Protein AF-A0A4S2L8S3-F1 (afdb_monomer_lite)

Foldseek 3Di:
DPVPVVVVVVVVVPPDPPPPPPPQFEDKDFPDADFKAWDTKHKPPFRDYVTEQEAQDWMKIWIWIDGPRDIDIDIDIDGHHPPDDFFKDKDWDFDADPVRHGNTIMIGIHTYD

Radius of gyration: 21.07 Å; chains: 1; bounding box: 56×51×48 Å

pLDDT: mean 86.6, std 17.74, range [45.53, 98.06]

Organism: Opisthorchis felineus (NCBI:txid147828)

Secondary structure (DSSP, 8-state):
--SSSHHHHHHHHTS---------B--EEES--SS-EEEEEEEET--SSSEEEPTT-EEEEEEEEEETTEEEEEEEEEEPPTTSPSEEEEEEEEEE-TTS-EEEEEEEEEEE-

Sequence (113 aa):
MIWWMQLLIIVVCGAILHLPEFVDAVDFADCGSTGAIVVSVDVFPCNNDPCTLVKGALTTFTVNFVAPGETYSFSYTATVAQSFQSGPLSIRWEILYGNGAKFMCVDFQTVIA

InterPro domains:
  IPR014756 Immunoglobulin E-set [SSF81296] (25-112)

Structure (mmCIF, N/CA/C/O backbone):
data_AF-A0A4S2L8S3-F1
#
_entry.id   AF-A0A4S2L8S3-F1
#
loop_
_atom_site.group_PDB
_atom_site.id
_atom_site.type_symbol
_atom_site.label_atom_id
_atom_site.label_alt_id
_atom_site.label_comp_id
_atom_site.label_asym_id
_atom_site.label_entity_id
_atom_site.label_seq_id
_atom_site.pdbx_PDB_ins_code
_atom_site.Cartn_x
_atom_site.Cartn_y
_atom_site.Cartn_z
_atom_site.occupancy
_atom_site.B_iso_or_equiv
_atom_site.auth_seq_id
_atom_site.auth_comp_id
_atom_site.auth_asym_id
_atom_site.auth_atom_id
_atom_site.pdbx_PDB_model_num
ATOM 1 N N . MET A 1 1 ? 37.719 -40.591 28.991 1.00 54.75 1 MET A N 1
ATOM 2 C CA . MET A 1 1 ? 37.307 -39.186 29.219 1.00 54.75 1 MET A CA 1
ATOM 3 C C . MET A 1 1 ? 36.917 -38.486 27.908 1.00 54.75 1 MET A C 1
ATOM 5 O O . MET A 1 1 ? 37.466 -37.448 27.579 1.00 54.75 1 MET A O 1
ATOM 9 N N . ILE A 1 2 ? 35.962 -39.047 27.155 1.00 56.03 2 ILE A N 1
ATOM 10 C CA . ILE A 1 2 ? 35.453 -38.496 25.872 1.00 56.03 2 ILE A CA 1
ATOM 11 C C . ILE A 1 2 ? 33.930 -38.244 25.9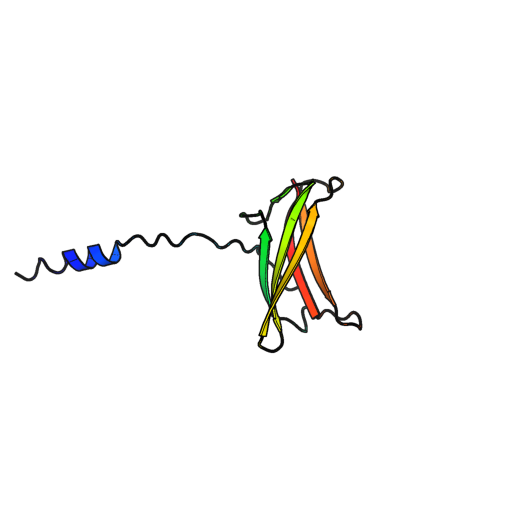18 1.00 56.03 2 ILE A C 1
ATOM 13 O O . ILE A 1 2 ? 33.370 -37.599 25.047 1.00 56.03 2 ILE A O 1
ATOM 17 N N . TRP A 1 3 ? 33.276 -38.633 27.016 1.00 46.09 3 TRP A N 1
ATOM 18 C CA . TRP A 1 3 ? 31.830 -38.503 27.237 1.00 46.09 3 TRP A CA 1
ATOM 19 C C . TRP A 1 3 ? 31.430 -37.237 28.023 1.00 46.09 3 TRP A C 1
ATOM 21 O O . TRP A 1 3 ? 30.328 -37.151 28.546 1.00 46.09 3 TRP A O 1
ATOM 31 N N . TRP A 1 4 ? 32.333 -36.260 28.142 1.00 45.53 4 TRP A N 1
ATOM 32 C CA . TRP A 1 4 ? 32.088 -34.975 28.822 1.00 45.53 4 TRP A CA 1
ATOM 33 C C . TRP A 1 4 ? 32.015 -33.795 27.841 1.00 45.53 4 TRP A C 1
ATOM 35 O O . TRP A 1 4 ? 31.439 -32.761 28.158 1.00 45.53 4 TRP A O 1
ATOM 45 N N . MET A 1 5 ? 32.529 -33.966 26.617 1.00 50.72 5 MET A N 1
ATOM 46 C CA . MET A 1 5 ? 32.588 -32.909 25.599 1.00 50.72 5 MET A CA 1
ATOM 47 C C . MET A 1 5 ? 31.338 -32.855 24.700 1.00 50.72 5 MET A C 1
ATOM 49 O O . MET A 1 5 ? 31.123 -31.866 24.011 1.00 50.72 5 MET A O 1
ATOM 53 N N . GLN A 1 6 ? 30.470 -33.877 24.745 1.00 52.91 6 GLN A N 1
ATOM 54 C CA . GLN A 1 6 ? 29.187 -33.881 24.020 1.00 52.91 6 GLN A CA 1
ATOM 55 C C . GLN A 1 6 ? 28.064 -33.122 24.744 1.00 52.91 6 GLN A C 1
ATOM 57 O O . GLN A 1 6 ? 27.113 -32.700 24.094 1.00 52.91 6 GLN A O 1
ATOM 62 N N . LEU A 1 7 ? 28.178 -32.894 26.059 1.00 47.91 7 LEU A N 1
ATOM 63 C CA . LEU A 1 7 ? 27.222 -32.070 26.813 1.00 47.91 7 LEU A CA 1
ATOM 64 C C . LEU A 1 7 ? 27.422 -30.567 26.557 1.00 47.91 7 LEU A C 1
ATOM 66 O O . LEU A 1 7 ? 26.455 -29.813 26.580 1.00 47.91 7 LEU A O 1
ATOM 70 N N . LEU A 1 8 ? 28.647 -30.134 26.236 1.00 48.59 8 LEU A N 1
ATOM 71 C CA . LEU A 1 8 ? 28.954 -28.727 25.948 1.00 48.59 8 LEU A CA 1
ATOM 72 C C . LEU A 1 8 ? 28.362 -28.236 24.614 1.00 48.59 8 LEU A C 1
ATOM 74 O O . LEU A 1 8 ? 28.008 -27.067 24.509 1.00 48.59 8 LEU A O 1
ATOM 78 N N . ILE A 1 9 ? 28.188 -29.111 23.616 1.00 51.25 9 ILE A N 1
ATOM 79 C CA . ILE A 1 9 ? 27.666 -28.727 22.290 1.00 51.25 9 ILE A CA 1
ATOM 80 C C . ILE A 1 9 ? 26.170 -28.372 22.349 1.00 51.25 9 ILE A C 1
ATOM 82 O O . ILE A 1 9 ? 25.729 -27.438 21.682 1.00 51.25 9 ILE A O 1
ATOM 86 N N . ILE A 1 10 ? 25.394 -29.058 23.195 1.00 52.19 10 ILE A N 1
ATOM 87 C CA . ILE A 1 10 ? 23.951 -28.803 23.346 1.00 52.19 10 ILE A CA 1
ATOM 88 C C . ILE A 1 10 ? 23.712 -27.450 24.039 1.00 52.19 10 ILE A C 1
ATOM 90 O O . ILE A 1 10 ? 22.783 -26.728 23.686 1.00 52.19 10 ILE A O 1
ATOM 94 N N . VAL A 1 11 ? 24.595 -27.062 24.969 1.00 53.31 11 VAL A N 1
ATOM 95 C CA . VAL A 1 11 ? 24.495 -25.790 25.708 1.00 53.31 11 VAL A CA 1
ATOM 96 C C . VAL A 1 11 ? 24.784 -24.578 24.811 1.00 53.31 11 VAL A C 1
ATOM 98 O O . VAL A 1 11 ? 24.164 -23.536 24.994 1.00 53.31 11 VAL A O 1
ATOM 101 N N . VAL A 1 12 ? 25.639 -24.710 23.789 1.00 53.66 12 VAL A N 1
ATOM 102 C CA . VAL A 1 12 ? 25.902 -23.620 22.825 1.00 53.66 12 VAL A CA 1
ATOM 103 C C . VAL A 1 12 ? 24.723 -23.401 21.866 1.00 53.66 12 VAL A C 1
ATOM 105 O O . VAL A 1 12 ? 24.476 -22.276 21.446 1.00 53.66 12 VAL A O 1
ATOM 108 N N . CYS A 1 13 ? 23.938 -24.441 21.570 1.00 50.94 13 CYS A N 1
ATOM 109 C CA . CYS A 1 13 ? 22.746 -24.320 20.723 1.00 50.94 13 CYS A CA 1
ATOM 110 C C . CYS A 1 13 ? 21.515 -23.779 21.482 1.00 50.94 13 CYS A C 1
ATOM 112 O O . CYS A 1 13 ? 20.519 -23.411 20.866 1.00 50.94 13 CYS A O 1
ATOM 114 N N . GLY A 1 14 ? 21.591 -23.738 22.819 1.00 52.53 14 GLY A N 1
ATOM 115 C CA . GLY A 1 14 ? 20.546 -23.272 23.732 1.00 52.53 14 GLY A CA 1
ATOM 116 C C . GLY A 1 14 ? 20.631 -21.788 24.098 1.00 52.53 14 GLY A C 1
ATOM 117 O O . GLY A 1 14 ? 19.946 -21.360 25.026 1.00 52.53 14 GLY A O 1
ATOM 118 N N . ALA A 1 15 ? 21.447 -20.990 23.400 1.00 55.84 15 ALA A N 1
ATOM 119 C CA . ALA A 1 15 ? 21.320 -19.537 23.427 1.00 55.84 15 ALA A CA 1
ATOM 120 C C . ALA A 1 15 ? 20.073 -19.150 22.622 1.00 55.84 15 ALA A C 1
ATOM 122 O O . ALA A 1 15 ? 20.133 -18.880 21.428 1.00 55.84 15 ALA A O 1
ATOM 123 N N . ILE A 1 16 ? 18.943 -19.244 23.318 1.00 60.09 16 ILE A N 1
ATOM 124 C CA . ILE A 1 16 ? 17.619 -18.698 23.035 1.00 60.09 16 ILE A CA 1
ATOM 125 C C . ILE A 1 16 ? 17.656 -17.697 21.871 1.00 60.09 16 ILE A C 1
ATOM 127 O O . ILE A 1 16 ? 17.988 -16.524 22.048 1.00 60.09 16 ILE A O 1
ATOM 131 N N . LEU A 1 17 ? 17.288 -18.173 20.679 1.00 56.66 17 LEU A N 1
ATOM 132 C CA . LEU A 1 17 ? 16.859 -17.328 19.573 1.00 56.66 17 LEU A CA 1
ATOM 133 C C . LEU A 1 17 ? 15.531 -16.677 19.987 1.00 56.66 17 LEU A C 1
ATOM 135 O O . LEU A 1 17 ? 14.465 -17.088 19.543 1.00 56.66 17 LEU A O 1
ATOM 139 N N . HIS A 1 18 ? 15.583 -15.655 20.843 1.00 51.78 18 HIS A N 1
ATOM 140 C CA . HIS A 1 18 ? 14.580 -14.597 20.798 1.00 51.78 18 HIS A CA 1
ATOM 141 C C . HIS A 1 18 ? 14.875 -13.815 19.517 1.00 51.78 18 HIS A C 1
ATOM 143 O O . HIS A 1 18 ? 15.493 -12.752 19.543 1.00 51.78 18 HIS A O 1
ATOM 149 N N . LEU A 1 19 ? 14.492 -14.387 18.373 1.00 57.75 19 LEU A N 1
ATOM 150 C CA . LEU A 1 19 ? 14.195 -13.552 17.225 1.00 57.75 19 LEU A CA 1
ATOM 151 C C . LEU A 1 19 ? 13.011 -12.708 17.685 1.00 57.75 19 LEU A C 1
ATOM 153 O O . LEU A 1 19 ? 11.999 -13.285 18.092 1.00 57.75 19 LEU A O 1
ATOM 157 N N . PRO A 1 20 ? 13.130 -11.378 17.741 1.00 54.81 20 PRO A N 1
ATOM 158 C CA . PRO A 1 20 ? 11.926 -10.607 17.899 1.00 54.81 20 PRO A CA 1
ATOM 159 C C . PRO A 1 20 ? 11.029 -10.923 16.698 1.00 54.81 20 PRO A C 1
ATOM 161 O O . PRO A 1 20 ? 11.453 -10.808 15.547 1.00 54.81 20 PRO A O 1
ATOM 164 N N . GLU A 1 21 ? 9.817 -11.390 16.977 1.00 53.00 21 GLU A N 1
ATOM 165 C CA . GLU A 1 21 ? 8.768 -11.564 15.981 1.00 53.00 21 GLU A CA 1
ATOM 166 C C . GLU A 1 21 ? 8.314 -10.170 15.536 1.00 53.00 21 GLU A C 1
ATOM 168 O O . GLU A 1 21 ? 7.332 -9.637 16.036 1.00 53.00 21 GLU A O 1
ATOM 173 N N . PHE A 1 22 ? 9.070 -9.539 14.642 1.00 49.09 22 PHE A N 1
ATOM 174 C CA . PHE A 1 22 ? 8.599 -8.367 13.914 1.00 49.09 22 PHE A CA 1
ATOM 175 C C . PHE A 1 22 ? 8.530 -8.754 12.443 1.00 49.09 22 PHE A C 1
ATOM 177 O O . PHE A 1 22 ? 9.467 -8.542 11.673 1.00 49.09 22 PHE A O 1
ATOM 184 N N . VAL A 1 23 ? 7.430 -9.388 12.058 1.00 52.81 23 VAL A N 1
ATOM 185 C CA . VAL A 1 23 ? 6.990 -9.338 10.665 1.00 52.81 23 VAL A CA 1
ATOM 186 C C . VAL A 1 23 ? 5.709 -8.515 10.679 1.00 52.81 23 VAL A C 1
ATOM 188 O O . VAL A 1 23 ? 4.616 -9.061 10.706 1.00 52.81 23 VAL A O 1
ATOM 191 N N . ASP A 1 24 ? 5.860 -7.191 10.747 1.00 63.09 24 ASP A N 1
ATOM 192 C CA . ASP A 1 24 ? 4.755 -6.218 10.727 1.00 63.09 24 ASP A CA 1
ATOM 193 C C . ASP A 1 24 ? 4.452 -5.747 9.291 1.00 63.09 24 ASP A C 1
ATOM 195 O O . ASP A 1 24 ? 4.256 -4.559 9.033 1.00 63.09 24 ASP A O 1
ATOM 199 N N . ALA A 1 25 ? 4.443 -6.686 8.343 1.00 77.06 25 ALA A N 1
ATOM 200 C CA . ALA A 1 25 ? 4.017 -6.444 6.968 1.00 77.06 25 ALA A CA 1
ATOM 201 C C . ALA A 1 25 ? 2.633 -7.067 6.760 1.00 77.06 25 ALA A C 1
ATOM 203 O O . ALA A 1 25 ? 2.389 -8.187 7.203 1.00 77.06 25 ALA A O 1
ATOM 204 N N . VAL A 1 26 ? 1.736 -6.342 6.095 1.00 90.56 26 VAL A N 1
ATOM 205 C CA . VAL A 1 26 ? 0.401 -6.839 5.734 1.00 90.56 26 VAL A CA 1
ATOM 206 C C . VAL A 1 26 ? 0.493 -7.620 4.427 1.00 90.56 26 VAL A C 1
ATOM 208 O O . VAL A 1 26 ? 1.172 -7.181 3.493 1.00 90.56 26 VAL A O 1
ATOM 211 N N . ASP A 1 27 ? -0.229 -8.736 4.332 1.00 91.94 27 ASP A N 1
ATOM 212 C CA . ASP A 1 27 ? -0.377 -9.477 3.083 1.00 91.94 27 ASP A CA 1
ATOM 213 C C . ASP A 1 27 ? -0.955 -8.590 1.966 1.00 91.94 27 ASP A C 1
ATOM 215 O O . ASP A 1 27 ? -1.996 -7.932 2.103 1.00 91.94 27 ASP A O 1
ATOM 219 N N . PHE A 1 28 ? -0.281 -8.593 0.815 1.00 95.44 28 PHE A N 1
ATOM 220 C CA . PHE A 1 28 ? -0.633 -7.754 -0.325 1.00 95.44 28 PHE A CA 1
ATOM 221 C C . PHE A 1 28 ? -0.568 -8.506 -1.658 1.00 95.44 28 PHE A C 1
ATOM 223 O O . PHE A 1 28 ? 0.133 -9.506 -1.813 1.00 95.44 28 PHE A O 1
ATOM 230 N N . ALA A 1 29 ? -1.291 -7.989 -2.651 1.00 97.12 29 ALA A N 1
ATOM 231 C CA . ALA A 1 29 ? -1.301 -8.479 -4.021 1.00 97.12 29 ALA A CA 1
ATOM 232 C C . ALA A 1 29 ? -0.962 -7.352 -5.004 1.00 97.12 29 ALA A C 1
ATOM 234 O O . ALA A 1 29 ? -1.529 -6.261 -4.937 1.00 97.12 29 ALA A O 1
ATOM 235 N N . ASP A 1 30 ? -0.061 -7.618 -5.950 1.00 96.75 30 ASP A N 1
ATOM 236 C CA . ASP A 1 30 ? 0.201 -6.695 -7.057 1.00 96.75 30 ASP A CA 1
ATOM 237 C C . ASP A 1 30 ? -0.999 -6.678 -8.021 1.00 96.75 30 ASP A C 1
ATOM 239 O O . ASP A 1 30 ? -1.428 -7.720 -8.524 1.00 96.75 30 ASP A O 1
ATOM 243 N N . CYS A 1 31 ? -1.546 -5.488 -8.280 1.00 96.81 31 CYS A N 1
ATOM 244 C CA . CYS A 1 31 ? -2.718 -5.278 -9.135 1.00 96.81 31 CYS A CA 1
ATOM 245 C C . CYS A 1 31 ? -2.394 -4.685 -10.517 1.00 96.81 31 CYS A C 1
ATOM 247 O O . CYS A 1 31 ? -3.295 -4.189 -11.209 1.00 96.81 31 CYS A O 1
ATOM 249 N N . GLY A 1 32 ? -1.124 -4.721 -10.931 1.00 96.50 32 GLY A N 1
ATOM 250 C CA . GLY A 1 32 ? -0.679 -4.322 -12.269 1.00 96.50 32 GLY A CA 1
ATOM 251 C C . GLY A 1 32 ? 0.405 -3.249 -12.271 1.00 96.50 32 GLY A C 1
ATOM 252 O O . GLY A 1 32 ? 0.308 -2.290 -13.037 1.00 96.50 32 GLY A O 1
ATOM 253 N N . SER A 1 33 ? 1.408 -3.379 -11.408 1.00 97.25 33 SER A N 1
ATOM 254 C CA . SER A 1 33 ? 2.611 -2.544 -11.426 1.00 97.25 33 SER A CA 1
ATOM 255 C C . SER A 1 33 ? 3.416 -2.787 -12.706 1.00 97.25 33 SER A C 1
ATOM 257 O O . SER A 1 33 ? 3.657 -3.932 -13.085 1.00 97.25 33 SER A O 1
ATOM 259 N N . THR A 1 34 ? 3.855 -1.724 -13.389 1.00 96.81 34 THR A N 1
ATOM 260 C CA . THR A 1 34 ? 4.735 -1.853 -14.572 1.00 96.81 34 THR A CA 1
ATOM 261 C C . THR A 1 34 ? 6.106 -1.212 -14.386 1.00 96.81 34 THR A C 1
ATOM 263 O O . THR A 1 34 ? 6.994 -1.432 -15.207 1.00 96.81 34 THR A O 1
ATOM 266 N N . GLY A 1 35 ? 6.276 -0.379 -13.358 1.00 96.50 35 GLY A N 1
ATOM 267 C CA . GLY A 1 35 ? 7.499 0.384 -13.101 1.00 96.50 35 GLY A CA 1
ATOM 268 C C . GLY A 1 35 ? 8.177 0.074 -11.770 1.00 96.50 35 GLY A C 1
ATOM 269 O O . GLY A 1 35 ? 9.283 0.560 -11.536 1.00 96.50 35 GLY A O 1
ATOM 270 N N . ALA A 1 36 ? 7.535 -0.724 -10.919 1.00 97.50 36 ALA A N 1
ATOM 271 C CA . ALA A 1 36 ? 8.016 -1.076 -9.593 1.00 97.50 36 ALA A CA 1
ATOM 272 C C . ALA A 1 36 ? 7.720 -2.544 -9.270 1.00 97.50 36 ALA A C 1
ATOM 274 O O . ALA A 1 36 ? 6.739 -3.105 -9.753 1.00 97.50 36 ALA A O 1
ATOM 275 N N . ILE A 1 37 ? 8.555 -3.133 -8.416 1.00 97.25 37 ILE A N 1
ATOM 276 C CA . ILE A 1 37 ? 8.306 -4.422 -7.765 1.00 97.25 37 ILE A CA 1
ATOM 277 C C . ILE A 1 37 ? 8.060 -4.132 -6.288 1.00 97.25 37 ILE A C 1
ATOM 279 O O . ILE A 1 37 ? 8.969 -3.670 -5.596 1.00 97.25 37 ILE A O 1
ATOM 283 N N . VAL A 1 38 ? 6.840 -4.369 -5.811 1.00 97.19 38 VAL A N 1
ATOM 284 C CA . VAL A 1 38 ? 6.478 -4.138 -4.406 1.00 97.19 38 VAL A CA 1
ATOM 285 C C . VAL A 1 38 ? 7.127 -5.206 -3.524 1.00 97.19 38 VAL A C 1
ATOM 287 O O . VAL A 1 38 ? 7.074 -6.393 -3.838 1.00 97.19 38 VAL A O 1
ATOM 290 N N . VAL A 1 39 ? 7.764 -4.773 -2.437 1.00 96.50 39 VAL A N 1
ATOM 291 C CA . VAL A 1 39 ? 8.499 -5.619 -1.484 1.00 96.50 39 VAL A CA 1
ATOM 292 C C . VAL A 1 39 ? 7.690 -5.835 -0.209 1.00 96.50 39 VAL A C 1
ATOM 294 O O . VAL A 1 39 ? 7.566 -6.971 0.237 1.00 96.50 39 VAL A O 1
ATOM 297 N N . SER A 1 40 ? 7.137 -4.769 0.373 1.00 95.88 40 SER A N 1
ATOM 298 C CA . SER A 1 40 ? 6.256 -4.865 1.541 1.00 95.88 40 SER A CA 1
ATOM 299 C C . SER A 1 40 ? 5.273 -3.703 1.617 1.00 95.88 40 SER A C 1
ATOM 301 O O . SER A 1 40 ? 5.502 -2.630 1.047 1.00 95.88 40 SER A O 1
ATOM 303 N N . VAL A 1 41 ? 4.182 -3.937 2.345 1.00 96.12 41 VAL A N 1
ATOM 304 C CA . VAL A 1 41 ? 3.231 -2.915 2.776 1.00 96.12 41 VAL A CA 1
ATOM 305 C C . VAL A 1 41 ? 3.170 -2.959 4.298 1.00 96.12 41 VAL A C 1
ATOM 307 O O . VAL A 1 41 ? 2.757 -3.964 4.868 1.00 96.12 41 VAL A O 1
ATOM 310 N N . ASP A 1 42 ? 3.553 -1.864 4.945 1.00 95.50 42 ASP A N 1
ATOM 311 C CA . ASP A 1 42 ? 3.575 -1.738 6.400 1.00 95.50 42 ASP A CA 1
ATOM 312 C C . ASP A 1 42 ? 2.529 -0.705 6.834 1.00 95.50 42 ASP A C 1
ATOM 314 O O . ASP A 1 42 ? 2.400 0.367 6.231 1.00 95.50 42 ASP A O 1
ATOM 318 N N . VAL A 1 43 ? 1.780 -0.997 7.897 1.00 96.12 43 VAL A N 1
ATOM 319 C CA . VAL A 1 43 ? 0.742 -0.097 8.420 1.00 96.12 43 VAL A CA 1
ATOM 320 C C . VAL A 1 43 ? 1.009 0.175 9.895 1.00 96.12 43 VAL A C 1
ATOM 322 O O . VAL A 1 43 ? 0.955 -0.726 10.717 1.00 96.12 43 VAL A O 1
ATOM 325 N N . PHE A 1 44 ? 1.269 1.426 10.265 1.00 95.56 44 PHE A N 1
ATOM 326 C CA . PHE A 1 44 ? 1.531 1.840 11.646 1.00 95.56 44 PHE A CA 1
ATOM 327 C C . PHE A 1 44 ? 0.364 2.679 12.193 1.00 95.56 44 PHE A C 1
ATOM 329 O O . PHE A 1 44 ? -0.077 3.595 11.493 1.00 95.56 44 PHE A O 1
ATOM 336 N N . PRO A 1 45 ? -0.115 2.464 13.436 1.00 94.81 45 PRO A N 1
ATOM 337 C CA . PRO A 1 45 ? 0.418 1.595 14.495 1.00 94.81 45 PRO A CA 1
ATOM 338 C C . PRO A 1 45 ? -0.229 0.196 14.532 1.00 94.81 45 PRO A C 1
ATOM 340 O O . PRO A 1 45 ? -0.798 -0.198 15.548 1.00 94.81 45 PRO A O 1
ATOM 343 N N . CYS A 1 46 ? -0.185 -0.542 13.426 1.00 91.19 46 CYS A N 1
ATOM 344 C CA . CYS A 1 46 ? -0.771 -1.872 13.320 1.00 91.19 46 CYS A CA 1
ATOM 345 C C . CYS A 1 46 ? 0.285 -2.956 13.545 1.00 91.19 46 CYS A C 1
ATOM 347 O O . CYS A 1 46 ? 1.418 -2.801 13.105 1.00 91.19 46 CYS A O 1
ATOM 349 N N . ASN A 1 47 ? -0.100 -4.044 14.208 1.00 87.31 47 ASN A N 1
ATOM 350 C CA . ASN A 1 47 ? 0.762 -5.201 14.477 1.00 87.31 47 ASN A CA 1
ATOM 351 C C . ASN A 1 47 ? 0.024 -6.536 14.267 1.00 87.31 47 ASN A C 1
ATOM 353 O O . ASN A 1 47 ? 0.324 -7.546 14.902 1.00 87.31 47 ASN A O 1
ATOM 357 N N . ASN A 1 48 ? -1.021 -6.518 13.439 1.00 89.12 48 ASN A N 1
ATOM 358 C CA . ASN A 1 48 ? -1.869 -7.666 13.157 1.00 89.12 48 ASN A CA 1
ATOM 359 C C . ASN A 1 48 ? -2.249 -7.690 11.671 1.00 89.12 48 ASN A C 1
ATOM 361 O O . ASN A 1 48 ? -2.347 -6.639 11.040 1.00 89.12 48 ASN A O 1
ATOM 365 N N . ASP A 1 49 ? -2.534 -8.878 11.146 1.00 89.12 49 ASP A N 1
ATOM 366 C CA . ASP A 1 49 ? -2.979 -9.092 9.766 1.00 89.12 49 ASP A CA 1
ATOM 367 C C . ASP A 1 49 ? -4.291 -9.913 9.773 1.00 89.12 49 ASP A C 1
ATOM 369 O O . ASP A 1 49 ? -4.326 -10.969 10.417 1.00 89.12 49 ASP A O 1
ATOM 373 N N . PRO A 1 50 ? -5.406 -9.442 9.170 1.00 92.69 50 PRO A N 1
ATOM 374 C CA . PRO A 1 50 ? -5.588 -8.158 8.483 1.00 92.69 50 PRO A CA 1
ATOM 375 C C . PRO A 1 50 ? -5.531 -6.979 9.443 1.00 92.69 50 PRO A C 1
ATOM 377 O O . PRO A 1 50 ? -6.127 -7.012 10.520 1.00 92.69 50 PRO A O 1
ATOM 380 N N . CYS A 1 51 ? -4.858 -5.907 9.033 1.00 95.12 51 CYS A N 1
ATOM 381 C CA . CYS A 1 51 ? -4.669 -4.740 9.884 1.00 95.12 51 CYS A CA 1
ATOM 382 C C . CYS A 1 51 ? -6.000 -4.092 10.305 1.00 95.12 51 CYS A C 1
ATOM 384 O O . CYS A 1 51 ? -6.859 -3.813 9.463 1.00 95.12 51 CYS A O 1
ATOM 386 N N . THR A 1 52 ? -6.154 -3.808 11.605 1.00 96.31 52 THR A N 1
ATOM 387 C CA . THR A 1 52 ? -7.337 -3.121 12.144 1.00 96.31 52 THR A CA 1
ATOM 388 C C . THR A 1 52 ? -7.131 -1.605 12.150 1.00 96.31 52 THR A C 1
ATOM 390 O O . THR A 1 52 ? -6.378 -1.066 12.959 1.00 96.31 52 THR A O 1
ATOM 393 N N . LEU A 1 53 ? -7.844 -0.894 11.281 1.00 96.69 53 LEU A N 1
ATOM 394 C CA . LEU A 1 53 ? -7.834 0.562 11.193 1.00 96.69 53 LEU A CA 1
ATOM 395 C C . LEU A 1 53 ? -8.881 1.167 12.129 1.00 96.69 53 LEU A C 1
ATOM 397 O O . LEU A 1 53 ? -10.084 0.963 11.962 1.00 96.69 53 LEU A O 1
ATOM 401 N N . VAL A 1 54 ? -8.424 1.959 13.095 1.00 96.38 54 VAL A N 1
ATOM 402 C CA . VAL A 1 54 ? -9.292 2.593 14.095 1.00 96.38 54 VAL A CA 1
ATOM 403 C C . VAL A 1 54 ? -9.792 3.942 13.583 1.00 96.38 54 VAL A C 1
ATOM 405 O O . VAL A 1 54 ? -8.996 4.840 13.299 1.00 96.38 54 VAL A O 1
ATOM 408 N N . LYS A 1 55 ? -11.114 4.132 13.505 1.00 97.38 55 LYS A N 1
ATOM 409 C CA . LYS A 1 55 ? -11.711 5.426 13.121 1.00 97.38 55 LYS A CA 1
ATOM 410 C C . LYS A 1 55 ? -11.223 6.569 14.016 1.00 97.38 55 LYS A C 1
ATOM 412 O O . LYS A 1 55 ? -11.233 6.479 15.239 1.00 97.38 55 LYS A O 1
ATOM 417 N N . GLY A 1 56 ? -10.846 7.683 13.396 1.00 96.69 56 GLY A N 1
ATOM 418 C CA . GLY A 1 56 ? -10.300 8.865 14.062 1.00 96.69 56 GLY A CA 1
ATOM 419 C C . GLY A 1 56 ? -8.823 8.754 14.448 1.00 96.69 56 GLY A C 1
ATOM 420 O O . GLY A 1 56 ? -8.251 9.758 14.870 1.00 96.69 56 GLY A O 1
ATOM 421 N N . ALA A 1 57 ? -8.190 7.589 14.285 1.00 96.44 57 ALA A N 1
ATOM 422 C CA . ALA A 1 57 ? -6.767 7.425 14.545 1.00 96.44 57 ALA A CA 1
ATOM 423 C C . ALA A 1 57 ? -5.923 7.887 13.352 1.00 96.44 57 ALA A C 1
ATOM 425 O O . ALA A 1 57 ? -6.306 7.725 12.189 1.00 96.44 57 ALA A O 1
ATOM 426 N N . LEU A 1 58 ? -4.750 8.440 13.660 1.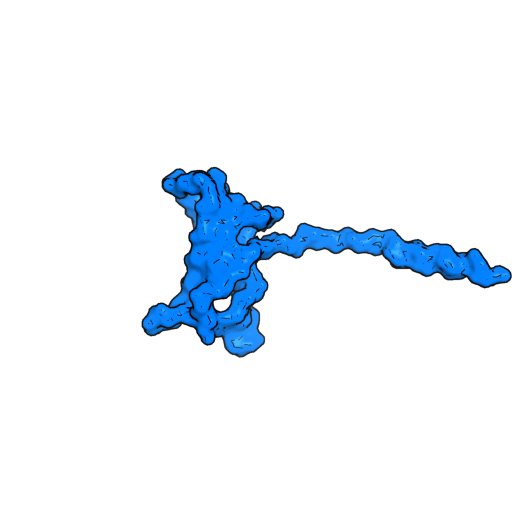00 97.81 58 LEU A N 1
ATOM 427 C CA . LEU A 1 58 ? -3.725 8.755 12.675 1.00 97.81 58 LEU A CA 1
ATOM 428 C C . LEU A 1 58 ? -2.979 7.463 12.322 1.00 97.81 58 LEU A C 1
ATOM 430 O O . LEU A 1 58 ? -2.365 6.853 13.193 1.00 97.81 58 LEU A O 1
ATOM 434 N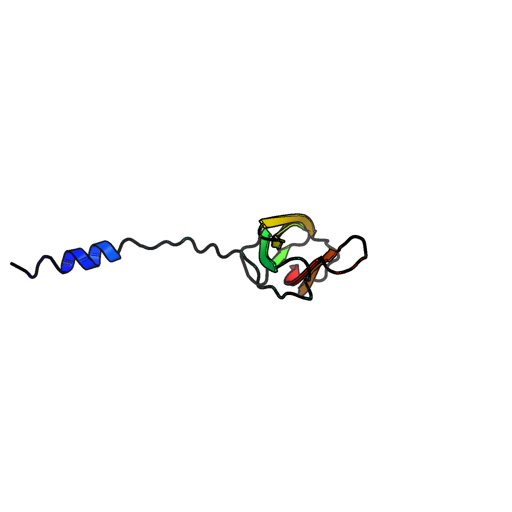 N . THR A 1 59 ? -3.056 7.050 11.061 1.00 97.06 59 THR A N 1
ATOM 435 C CA . THR A 1 59 ? -2.434 5.823 10.549 1.00 97.06 59 THR A CA 1
ATOM 436 C C . THR A 1 59 ? -1.445 6.177 9.448 1.00 97.06 59 THR A C 1
ATOM 438 O O . THR A 1 59 ? -1.748 6.998 8.581 1.00 97.06 59 THR A O 1
ATOM 441 N N . THR A 1 60 ? -0.272 5.555 9.474 1.00 97.62 60 THR A N 1
ATOM 442 C CA . THR A 1 60 ? 0.745 5.666 8.428 1.00 97.62 60 THR A CA 1
ATOM 443 C C . THR A 1 60 ? 0.794 4.375 7.637 1.00 97.62 60 THR A C 1
ATOM 445 O O . THR A 1 60 ? 1.018 3.312 8.204 1.00 97.62 60 THR A O 1
ATOM 448 N N . PHE A 1 61 ? 0.630 4.478 6.328 1.00 96.56 61 PHE A N 1
ATOM 449 C CA . PHE A 1 61 ? 0.824 3.383 5.393 1.00 96.56 61 PHE A CA 1
ATOM 450 C C . PHE A 1 61 ? 2.164 3.591 4.696 1.00 96.56 61 PHE A C 1
ATOM 452 O O . PHE A 1 61 ? 2.430 4.693 4.216 1.00 96.56 61 PHE A O 1
ATOM 459 N N . THR A 1 62 ? 2.997 2.564 4.631 1.00 97.12 62 THR A N 1
ATOM 460 C CA . THR A 1 62 ? 4.298 2.592 3.961 1.00 97.12 62 THR A CA 1
ATOM 461 C C . THR A 1 62 ? 4.350 1.473 2.940 1.00 97.12 62 THR A C 1
ATOM 463 O O . THR A 1 62 ? 4.037 0.334 3.259 1.00 97.12 62 THR A O 1
ATOM 466 N N . VAL A 1 63 ? 4.755 1.787 1.714 1.00 97.00 63 VAL A N 1
ATOM 467 C CA . VAL A 1 63 ? 5.032 0.789 0.680 1.00 97.00 63 VAL A CA 1
ATOM 468 C C . VAL A 1 63 ? 6.513 0.836 0.356 1.00 97.00 63 VAL A C 1
ATOM 470 O O . VAL A 1 63 ? 7.030 1.879 -0.054 1.00 97.00 63 VAL A O 1
ATOM 473 N N . ASN A 1 64 ? 7.182 -0.298 0.523 1.00 97.31 64 ASN A N 1
ATOM 474 C CA . ASN A 1 64 ? 8.561 -0.488 0.102 1.00 97.31 64 ASN A CA 1
ATOM 475 C C . ASN A 1 64 ? 8.555 -1.177 -1.259 1.00 97.31 64 ASN A C 1
ATOM 477 O O . ASN A 1 64 ? 7.875 -2.186 -1.443 1.00 97.31 64 ASN A O 1
ATOM 481 N N . PHE A 1 65 ? 9.293 -0.642 -2.224 1.00 97.50 65 PHE A N 1
ATOM 482 C CA . PHE A 1 65 ? 9.346 -1.188 -3.578 1.00 97.50 65 PHE A CA 1
ATOM 483 C C . PHE A 1 65 ? 10.711 -0.953 -4.222 1.00 97.50 65 PHE A C 1
ATOM 485 O O . PHE A 1 65 ? 11.451 -0.043 -3.851 1.00 97.50 65 PHE A O 1
ATOM 492 N N . VAL A 1 66 ? 11.036 -1.769 -5.218 1.00 98.06 66 VAL A N 1
ATOM 493 C CA . VAL A 1 66 ? 12.245 -1.623 -6.032 1.00 98.06 66 VAL A CA 1
ATOM 494 C C . VAL A 1 66 ? 11.876 -1.029 -7.382 1.00 98.06 66 VAL A C 1
ATOM 496 O O . VAL A 1 66 ? 10.954 -1.508 -8.044 1.00 98.06 66 VAL A O 1
ATOM 499 N N . ALA A 1 67 ? 12.615 -0.009 -7.811 1.00 95.06 67 ALA A N 1
ATOM 500 C CA . ALA A 1 67 ? 12.496 0.590 -9.134 1.00 95.06 67 ALA A CA 1
ATOM 501 C C . ALA A 1 67 ? 13.880 1.014 -9.654 1.00 95.06 67 ALA A C 1
ATOM 503 O O . ALA A 1 67 ? 14.763 1.379 -8.890 1.00 95.06 67 ALA A O 1
ATOM 504 N N . PRO A 1 68 ? 14.064 0.996 -10.977 1.00 91.56 68 PRO A N 1
ATOM 505 C CA . PRO A 1 68 ? 15.216 0.386 -11.673 1.00 91.56 68 PRO A CA 1
ATOM 506 C C . PRO A 1 68 ? 16.475 0.116 -10.814 1.00 91.56 68 PRO A C 1
ATOM 508 O O . PRO A 1 68 ? 17.491 0.790 -10.952 1.00 91.56 68 PRO A O 1
ATOM 511 N N . GLY A 1 69 ? 16.417 -0.930 -9.977 1.00 92.75 69 GLY A N 1
ATOM 512 C CA . GLY A 1 69 ? 17.553 -1.436 -9.189 1.00 92.75 69 GLY A CA 1
ATOM 513 C C . GLY A 1 69 ? 17.766 -0.777 -7.823 1.00 92.75 69 GLY A C 1
ATOM 514 O O . GLY A 1 69 ? 18.541 -1.293 -7.024 1.00 92.75 69 GLY A O 1
ATOM 515 N N . GLU A 1 70 ? 17.041 0.297 -7.528 1.00 97.19 70 GLU A N 1
ATOM 516 C CA . GLU A 1 70 ? 17.101 1.023 -6.263 1.00 97.19 70 GLU A CA 1
ATOM 517 C C . GLU A 1 70 ? 15.868 0.720 -5.407 1.00 97.19 70 GLU A C 1
ATOM 519 O O . GLU A 1 70 ? 14.775 0.468 -5.920 1.00 97.19 70 GLU A O 1
ATOM 524 N N . THR A 1 71 ? 16.044 0.742 -4.086 1.00 97.12 71 THR A N 1
ATOM 525 C CA . THR A 1 71 ? 14.946 0.545 -3.129 1.00 97.12 71 THR A CA 1
ATOM 526 C C . THR A 1 71 ? 14.374 1.889 -2.706 1.00 97.12 71 THR A C 1
ATOM 528 O O . THR A 1 71 ? 15.112 2.803 -2.340 1.00 97.12 71 THR A O 1
ATOM 531 N N . TYR A 1 72 ? 13.050 1.987 -2.714 1.00 97.31 72 TYR A N 1
ATOM 532 C CA . TYR A 1 72 ? 12.297 3.163 -2.308 1.00 97.31 72 TYR A CA 1
ATOM 533 C C . TYR A 1 72 ? 11.279 2.800 -1.230 1.00 97.31 72 TYR A C 1
ATOM 535 O O . TYR A 1 72 ? 10.730 1.698 -1.222 1.00 97.31 72 TYR A O 1
ATOM 543 N N . SER A 1 73 ? 10.991 3.771 -0.367 1.00 96.88 73 SER A N 1
ATOM 544 C CA . SER A 1 73 ? 9.940 3.698 0.647 1.00 96.88 73 SER A CA 1
ATOM 545 C C . SER A 1 73 ? 9.028 4.907 0.488 1.00 96.88 73 SER A C 1
ATOM 547 O O . SER A 1 73 ? 9.483 6.049 0.586 1.00 96.88 73 SER A O 1
ATOM 549 N N . PHE A 1 74 ? 7.746 4.668 0.225 1.00 96.00 74 PHE A N 1
ATOM 550 C CA . PHE A 1 74 ? 6.738 5.718 0.134 1.00 96.00 74 PHE A CA 1
ATOM 551 C C . PHE A 1 74 ? 5.766 5.605 1.301 1.00 96.00 74 PHE A C 1
ATOM 553 O O . PHE A 1 74 ? 5.062 4.606 1.420 1.00 96.00 74 PHE A O 1
ATOM 560 N N . SER A 1 75 ? 5.721 6.635 2.144 1.00 96.56 75 SER A N 1
ATOM 561 C CA . SER A 1 75 ? 4.851 6.677 3.319 1.00 96.56 75 SER A CA 1
ATOM 562 C C . SER A 1 75 ? 3.783 7.755 3.182 1.00 96.56 75 SER A C 1
ATOM 564 O O . SER A 1 75 ? 4.067 8.884 2.776 1.00 96.56 75 SER A O 1
ATOM 566 N N . TYR A 1 76 ? 2.556 7.422 3.571 1.00 96.19 76 TYR A N 1
ATOM 567 C CA . TYR A 1 76 ? 1.424 8.335 3.623 1.00 96.19 76 TYR A CA 1
ATOM 568 C C . TYR A 1 76 ? 0.710 8.214 4.966 1.00 96.19 76 TYR A C 1
ATOM 570 O O . TYR A 1 76 ? 0.273 7.133 5.358 1.00 96.19 76 TYR A O 1
ATOM 578 N N . THR A 1 77 ? 0.578 9.338 5.665 1.00 97.31 77 THR A N 1
ATOM 579 C CA . THR A 1 77 ? -0.089 9.408 6.966 1.00 97.31 77 THR A CA 1
ATOM 580 C C . THR A 1 77 ? -1.428 10.117 6.827 1.00 97.31 77 THR A C 1
ATOM 582 O O . THR A 1 77 ? -1.490 11.242 6.330 1.00 97.31 77 THR A O 1
ATOM 585 N N . ALA A 1 78 ? -2.498 9.480 7.298 1.00 96.06 78 ALA A N 1
ATOM 586 C CA . ALA A 1 78 ? -3.846 10.028 7.257 1.00 96.06 78 ALA A CA 1
ATOM 587 C C . ALA A 1 78 ? -4.680 9.606 8.468 1.00 96.06 78 ALA A C 1
ATOM 589 O O . ALA A 1 78 ? -4.444 8.573 9.094 1.00 96.06 78 ALA A O 1
ATOM 590 N N . THR A 1 79 ? -5.690 10.412 8.784 1.00 97.62 79 THR A N 1
ATOM 591 C CA . THR A 1 79 ? -6.693 10.062 9.791 1.00 97.62 79 THR A CA 1
ATOM 592 C C . THR A 1 79 ? -7.765 9.178 9.165 1.00 97.62 79 THR A C 1
ATOM 594 O O . THR A 1 79 ? -8.361 9.548 8.152 1.00 97.62 79 THR A O 1
ATOM 597 N N . VAL A 1 80 ? -8.065 8.038 9.786 1.00 96.69 80 VAL A N 1
ATOM 598 C CA . VAL A 1 80 ? -9.152 7.152 9.343 1.00 96.69 80 VAL A CA 1
ATOM 599 C C . VAL A 1 80 ? -10.493 7.861 9.553 1.00 96.69 80 VAL A C 1
ATOM 601 O O . VAL A 1 80 ? -10.844 8.227 10.675 1.00 96.69 80 VAL A O 1
ATOM 604 N N . ALA A 1 81 ? -11.256 8.086 8.484 1.00 96.56 81 ALA A N 1
ATOM 605 C CA . ALA A 1 81 ? -12.494 8.856 8.563 1.00 96.56 81 ALA A CA 1
ATOM 606 C C . ALA A 1 81 ? -13.567 8.150 9.410 1.00 96.56 81 ALA A C 1
ATOM 608 O O . ALA A 1 81 ? -13.819 6.957 9.262 1.00 96.56 81 ALA A O 1
ATOM 609 N N . GLN A 1 82 ? -14.269 8.909 10.254 1.00 96.62 82 GLN A N 1
ATOM 610 C CA . GLN A 1 82 ? -15.350 8.373 11.094 1.00 96.62 82 GLN A CA 1
ATOM 611 C C . GLN A 1 82 ? -16.572 7.892 10.296 1.00 96.62 82 GLN A C 1
ATOM 613 O O . GLN A 1 82 ? -17.387 7.140 10.821 1.00 96.62 82 GLN A O 1
ATOM 618 N N . SER A 1 83 ? -16.708 8.325 9.042 1.00 96.38 83 SER A N 1
ATOM 619 C CA . SER A 1 83 ? -17.802 7.942 8.148 1.00 96.38 83 SER A CA 1
ATOM 620 C C . SER A 1 83 ? -17.667 6.529 7.573 1.00 96.38 83 SER A C 1
ATOM 622 O O . SER A 1 83 ? -18.632 6.026 6.993 1.00 96.38 83 SER A O 1
ATOM 624 N N . PHE A 1 84 ? -16.504 5.882 7.713 1.00 95.38 84 PHE A N 1
ATOM 625 C CA . PHE A 1 84 ? -16.327 4.508 7.256 1.00 95.38 84 PHE A CA 1
ATOM 626 C C . PHE A 1 84 ? -17.217 3.538 8.043 1.00 95.38 84 PHE A C 1
ATOM 628 O O . PHE A 1 84 ? -17.360 3.634 9.264 1.00 95.38 84 PHE A O 1
ATOM 635 N N . GLN A 1 85 ? -17.815 2.585 7.328 1.00 96.25 85 GLN A N 1
ATOM 636 C CA . GLN A 1 85 ? -18.532 1.475 7.948 1.00 96.25 85 GLN A CA 1
ATOM 637 C C . GLN A 1 85 ? -17.518 0.491 8.534 1.00 96.25 85 GLN A C 1
ATOM 639 O O . GLN A 1 85 ? -16.498 0.217 7.905 1.00 96.25 85 GLN A O 1
ATOM 644 N N . SER A 1 86 ? -17.797 -0.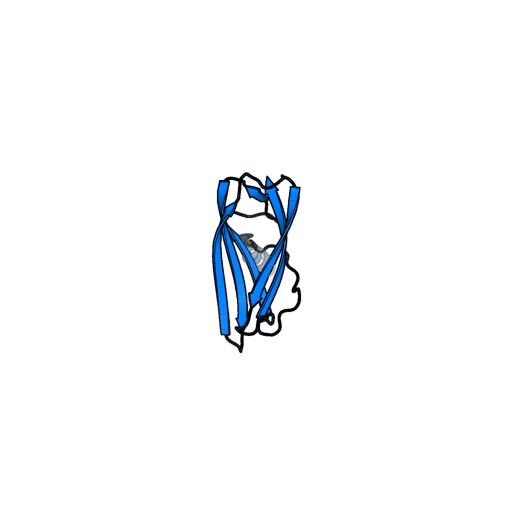030 9.728 1.00 97.31 86 SER A N 1
ATOM 645 C CA . SER A 1 86 ? -16.950 -1.061 10.331 1.00 97.31 86 SER A CA 1
ATOM 646 C C . SER A 1 86 ? -17.055 -2.366 9.535 1.00 97.31 86 SER A C 1
ATOM 648 O O . SER A 1 86 ? -18.142 -2.736 9.087 1.00 97.31 86 SER A O 1
ATOM 650 N N . GLY A 1 87 ? -15.933 -3.066 9.377 1.00 96.56 87 GLY A N 1
ATOM 651 C CA . GLY A 1 87 ? -15.845 -4.311 8.613 1.00 96.56 87 GLY A CA 1
ATOM 652 C C . GLY A 1 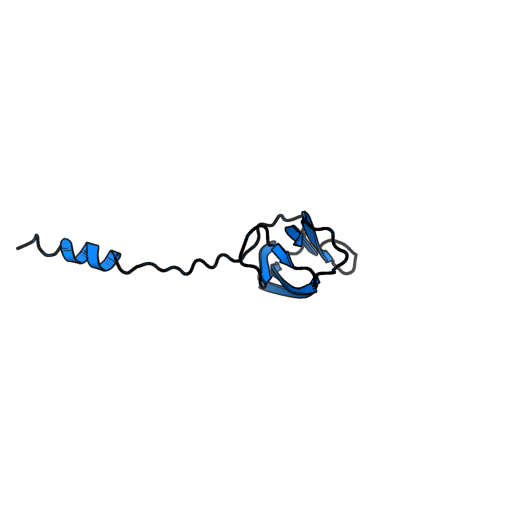87 ? -14.654 -4.364 7.651 1.00 96.56 87 GLY A C 1
ATOM 653 O O . GLY A 1 87 ? -13.797 -3.480 7.682 1.00 96.56 87 GLY A O 1
ATOM 654 N N . PRO A 1 88 ? -14.578 -5.413 6.812 1.00 96.06 88 PRO A N 1
ATOM 655 C CA . PRO A 1 88 ? -13.488 -5.592 5.859 1.00 96.06 88 PRO A CA 1
ATOM 656 C C . PRO A 1 88 ? -13.417 -4.449 4.842 1.00 96.06 88 PRO A C 1
ATOM 658 O O . PRO A 1 88 ? -14.432 -4.045 4.272 1.00 96.06 88 PRO A O 1
ATOM 661 N N . LEU A 1 89 ? -12.207 -3.965 4.587 1.00 95.50 89 LEU A N 1
ATOM 662 C CA . LEU A 1 89 ? -11.900 -2.927 3.616 1.00 95.50 89 LEU A CA 1
ATOM 663 C C . LEU A 1 89 ? -10.690 -3.350 2.784 1.00 95.50 89 LEU A C 1
ATOM 665 O O . LEU A 1 89 ? -9.583 -3.491 3.301 1.00 95.50 89 LEU A O 1
ATOM 669 N N . SER A 1 90 ? -10.898 -3.471 1.476 1.00 95.06 90 SER A N 1
ATOM 670 C CA . SER A 1 90 ? -9.812 -3.648 0.514 1.00 95.06 90 SER A CA 1
ATOM 671 C C . SER A 1 90 ? -9.274 -2.278 0.117 1.00 95.06 90 SER A C 1
ATOM 673 O O . SER A 1 90 ? -10.004 -1.480 -0.476 1.00 95.06 90 SER A O 1
ATOM 675 N N . ILE A 1 91 ? -8.011 -2.003 0.424 1.00 95.69 91 ILE A N 1
ATOM 676 C CA . ILE A 1 91 ? -7.337 -0.771 0.015 1.00 95.69 91 ILE A CA 1
ATOM 677 C C . ILE A 1 91 ? -6.555 -1.057 -1.261 1.00 95.69 91 ILE A C 1
ATOM 679 O O . ILE A 1 91 ? -5.792 -2.017 -1.314 1.00 95.69 91 ILE A O 1
ATOM 683 N N . ARG A 1 92 ? -6.742 -0.198 -2.268 1.00 97.25 92 ARG A N 1
ATOM 684 C CA . ARG A 1 92 ? -5.932 -0.166 -3.485 1.00 97.25 92 ARG A CA 1
ATOM 685 C C . ARG A 1 92 ? -5.077 1.089 -3.491 1.00 97.25 92 ARG A C 1
ATOM 687 O O . ARG A 1 92 ? -5.621 2.194 -3.484 1.00 97.25 92 ARG A O 1
ATOM 694 N N . TRP A 1 93 ? -3.762 0.927 -3.555 1.00 96.00 93 TRP A N 1
ATOM 695 C CA . TRP A 1 93 ? -2.821 2.032 -3.699 1.00 96.00 93 TRP A CA 1
ATOM 696 C C . TRP A 1 93 ? -2.209 2.024 -5.094 1.00 96.00 93 TRP A C 1
ATOM 698 O O . TRP A 1 93 ? -1.614 1.034 -5.515 1.00 96.00 93 TRP A O 1
ATOM 708 N N . GLU A 1 94 ? -2.325 3.150 -5.799 1.00 96.38 94 GLU A N 1
ATOM 709 C CA . GLU A 1 94 ? -1.694 3.358 -7.099 1.00 96.38 94 GLU A CA 1
ATOM 710 C C . GLU A 1 94 ? -0.708 4.532 -7.062 1.00 96.38 94 GLU A C 1
ATOM 712 O O . GLU A 1 94 ? -1.016 5.612 -6.556 1.00 96.38 94 GLU A O 1
ATOM 717 N N . ILE A 1 95 ? 0.476 4.330 -7.639 1.00 95.38 95 ILE A N 1
ATOM 718 C CA . ILE A 1 95 ? 1.345 5.416 -8.095 1.00 95.38 95 ILE A CA 1
ATOM 719 C C . ILE A 1 95 ? 1.271 5.401 -9.614 1.00 95.38 95 ILE A C 1
ATOM 721 O O . ILE A 1 95 ? 1.513 4.370 -10.245 1.00 95.38 95 ILE A O 1
ATOM 725 N N . LEU A 1 96 ? 0.919 6.540 -10.203 1.00 96.62 96 LEU A N 1
ATOM 726 C CA . LEU A 1 96 ? 0.738 6.682 -11.642 1.00 96.62 96 LEU A CA 1
ATOM 727 C C . LEU A 1 96 ? 1.907 7.449 -12.261 1.00 96.62 96 LEU A C 1
ATOM 729 O O . LEU A 1 96 ? 2.455 8.376 -11.665 1.00 96.62 96 LEU A O 1
ATOM 733 N N . TYR A 1 97 ? 2.249 7.099 -13.495 1.00 96.25 97 TYR A N 1
ATOM 734 C CA . TYR A 1 97 ? 3.044 7.958 -14.361 1.00 96.25 97 TYR A CA 1
ATOM 735 C C . TYR A 1 97 ? 2.255 9.220 -14.739 1.00 96.25 97 TYR A C 1
ATOM 737 O O . TYR A 1 97 ? 1.027 9.260 -14.659 1.00 96.25 97 TYR A O 1
ATOM 745 N N . GLY A 1 98 ? 2.945 10.236 -15.266 1.00 95.75 98 GLY A N 1
ATOM 746 C CA . GLY A 1 98 ? 2.298 11.468 -15.740 1.00 95.75 98 GLY A CA 1
ATOM 747 C C . GLY A 1 98 ? 1.265 11.267 -16.863 1.00 95.75 98 GLY A C 1
ATOM 748 O O . GLY A 1 98 ? 0.434 12.139 -17.084 1.00 95.75 98 GLY A O 1
ATOM 749 N N . ASN A 1 99 ? 1.283 10.122 -17.553 1.00 96.06 99 ASN A N 1
ATOM 750 C CA . ASN A 1 99 ? 0.292 9.744 -18.569 1.00 96.06 99 ASN A CA 1
ATOM 751 C C . ASN A 1 99 ? -0.895 8.929 -18.009 1.00 96.06 99 ASN A C 1
ATOM 753 O O . ASN A 1 99 ? -1.730 8.473 -18.786 1.00 96.06 99 ASN A O 1
ATOM 757 N N . GLY A 1 100 ? -0.955 8.704 -16.692 1.00 94.62 100 GLY A N 1
ATOM 758 C CA . GLY A 1 100 ? -2.003 7.932 -16.023 1.00 94.62 100 GLY A CA 1
ATOM 759 C C . GLY A 1 100 ? -1.806 6.412 -16.025 1.00 94.62 100 GLY A C 1
ATOM 760 O O . GLY A 1 100 ? -2.615 5.707 -15.429 1.00 94.62 100 GLY A O 1
ATOM 761 N N . ALA A 1 101 ? -0.754 5.880 -16.656 1.00 94.81 101 ALA A N 1
ATOM 762 C CA . ALA A 1 101 ? -0.427 4.458 -16.553 1.00 94.81 101 ALA A CA 1
ATOM 763 C C . ALA A 1 101 ? 0.082 4.110 -15.142 1.00 94.81 101 ALA A C 1
ATOM 765 O O . ALA A 1 101 ? 0.689 4.947 -14.473 1.00 94.81 101 ALA A O 1
ATOM 766 N N . LYS A 1 102 ? -0.132 2.869 -14.695 1.00 96.69 102 LYS A N 1
ATOM 767 C CA . LYS A 1 102 ? 0.259 2.420 -13.351 1.00 96.69 102 LYS A CA 1
ATOM 768 C C . LYS A 1 102 ? 1.767 2.185 -13.262 1.00 96.69 102 LYS A C 1
ATOM 770 O O . LYS A 1 102 ? 2.280 1.240 -13.845 1.00 96.69 102 LYS A O 1
ATOM 775 N N . PHE A 1 103 ? 2.475 3.014 -12.500 1.00 97.25 103 PHE A N 1
ATOM 776 C CA . PHE A 1 103 ? 3.864 2.748 -12.119 1.00 97.25 103 PHE A CA 1
ATOM 777 C C . PHE A 1 103 ? 3.921 1.648 -11.047 1.00 97.25 103 PHE A C 1
ATOM 779 O O . PHE A 1 103 ? 4.635 0.662 -11.218 1.00 97.25 103 PHE A O 1
ATOM 786 N N . MET A 1 104 ? 3.102 1.778 -10.001 1.00 97.25 104 MET A N 1
ATOM 787 C CA . MET A 1 104 ? 2.945 0.813 -8.907 1.00 97.25 104 MET A CA 1
ATOM 788 C C . MET A 1 104 ? 1.456 0.636 -8.595 1.00 97.25 104 MET A C 1
ATOM 790 O O . MET A 1 104 ? 0.709 1.615 -8.621 1.00 97.25 104 MET A O 1
ATOM 794 N N . CYS A 1 105 ? 1.029 -0.588 -8.300 1.00 97.69 105 CYS A N 1
ATOM 795 C CA . CYS A 1 105 ? -0.337 -0.944 -7.927 1.00 97.69 105 CYS A CA 1
ATOM 796 C C . CYS A 1 105 ? -0.306 -2.049 -6.874 1.00 97.69 105 CYS A C 1
ATOM 798 O O . CYS A 1 105 ? 0.219 -3.129 -7.141 1.00 97.69 105 CYS A O 1
ATOM 800 N N . VAL A 1 106 ? -0.913 -1.817 -5.713 1.00 97.5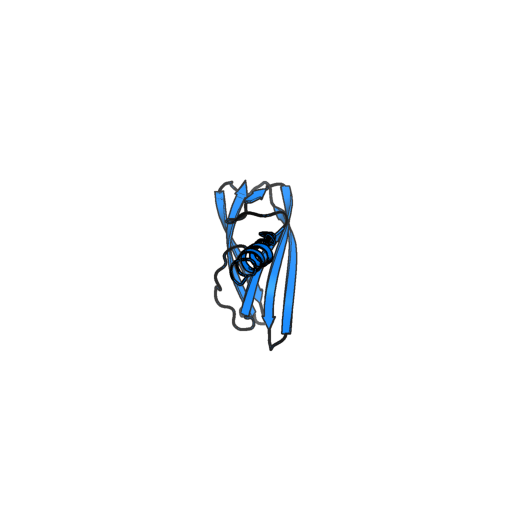0 106 VAL A N 1
ATOM 801 C CA . VAL A 1 106 ? -1.034 -2.844 -4.675 1.00 97.50 106 VAL A CA 1
ATOM 802 C C . VAL A 1 106 ? -2.422 -2.857 -4.040 1.00 97.50 106 VAL A C 1
ATOM 804 O O . VAL A 1 106 ? -2.973 -1.803 -3.723 1.00 97.50 106 VAL A O 1
ATOM 807 N N . ASP A 1 107 ? -2.965 -4.059 -3.854 1.00 97.62 107 ASP A N 1
ATOM 808 C CA . ASP A 1 107 ? -4.182 -4.342 -3.097 1.00 97.62 107 ASP A CA 1
ATOM 809 C C . ASP A 1 107 ? -3.832 -5.041 -1.781 1.00 97.62 107 ASP A C 1
ATOM 811 O O . ASP A 1 107 ? -3.092 -6.021 -1.780 1.00 97.62 107 ASP A O 1
ATOM 815 N N . PHE A 1 108 ? -4.398 -4.585 -0.666 1.00 95.75 108 PHE A N 1
ATOM 816 C CA . PHE A 1 108 ? -4.251 -5.242 0.636 1.00 95.75 108 PHE A CA 1
ATOM 817 C C . PHE A 1 108 ? -5.539 -5.129 1.456 1.00 95.75 108 PHE A C 1
ATOM 819 O O . PHE A 1 108 ? -6.321 -4.183 1.303 1.00 95.75 108 PHE A O 1
ATOM 826 N N . GLN A 1 109 ? -5.796 -6.132 2.296 1.00 95.25 109 GLN A N 1
ATOM 827 C CA . GLN A 1 109 ? -7.006 -6.199 3.116 1.00 95.25 109 GLN A CA 1
ATOM 828 C C . GLN A 1 109 ? -6.762 -5.586 4.494 1.00 95.25 109 GLN A C 1
ATOM 830 O O . GLN A 1 109 ? -5.756 -5.835 5.148 1.00 95.25 109 GLN A O 1
ATOM 835 N N . THR A 1 110 ? -7.729 -4.807 4.958 1.00 95.75 110 THR A N 1
ATOM 836 C CA . THR A 1 110 ? -7.771 -4.237 6.306 1.00 95.75 110 THR A CA 1
ATOM 837 C C . THR A 1 110 ? -9.168 -4.416 6.892 1.00 95.75 110 THR A C 1
ATOM 839 O O . THR A 1 110 ? -10.101 -4.832 6.202 1.00 95.75 110 THR A O 1
ATOM 842 N N . VAL A 1 111 ? -9.340 -4.104 8.169 1.00 97.12 111 VAL A N 1
ATOM 843 C CA . VAL A 1 111 ? -10.641 -4.092 8.840 1.00 97.12 111 VAL A CA 1
ATOM 844 C C . VAL A 1 111 ? -10.825 -2.740 9.510 1.00 97.12 111 VAL A C 1
ATOM 846 O O . VAL A 1 111 ? -9.989 -2.325 10.302 1.00 97.12 111 VAL A O 1
ATOM 849 N N . ILE A 1 112 ? -11.924 -2.047 9.227 1.00 97.19 112 ILE A N 1
ATOM 850 C CA . ILE A 1 112 ? -12.301 -0.836 9.960 1.00 97.19 112 ILE A CA 1
ATOM 851 C C . ILE A 1 112 ? -12.959 -1.235 11.285 1.00 97.19 112 ILE A C 1
ATOM 853 O O . ILE A 1 112 ? -13.970 -1.948 11.279 1.00 97.19 112 ILE A O 1
ATOM 857 N N . ALA A 1 113 ? -12.431 -0.724 12.399 1.00 93.31 113 ALA A N 1
ATOM 858 C CA . ALA A 1 113 ? -13.049 -0.781 13.727 1.00 93.31 113 ALA A CA 1
ATOM 859 C C . ALA A 1 113 ? -13.771 0.533 14.050 1.00 93.31 113 ALA A C 1
ATOM 861 O O . ALA A 1 113 ? -13.122 1.608 14.062 1.00 93.31 113 ALA A O 1
#